Protein AF-A0A832RAK0-F1 (afdb_monomer)

Sequence (126 aa):
MMEAEQAAYEIFNQFNDEKRFHISCGMQTPTGSRIQSDELYCQPNFEIEANRAHARDSLESFRLFYDPYSTDKSAVQTSQPAALVIASQQRAYQRKMKDVAEQHPEFLQAIIRFTELKTRYEDAVK

Solvent-accessible surface area (backbone atoms only — not comparable to full-atom values): 7234 Å² total; per-residue (Å²): 108,62,68,43,49,50,52,26,40,52,48,44,44,74,73,50,84,54,70,57,61,34,56,50,70,44,77,48,70,59,84,93,56,95,58,86,44,88,43,70,48,70,48,36,37,48,50,56,50,30,48,50,51,46,50,51,49,51,52,51,54,51,49,46,69,77,43,76,78,59,85,78,71,69,72,82,67,82,67,74,56,34,68,60,58,40,58,69,44,47,66,57,48,53,48,50,54,49,53,48,34,75,75,32,63,69,36,40,51,31,48,50,52,32,50,54,52,48,52,56,50,59,63,71,73,105

Mean predicted aligned error: 7.95 Å

Foldseek 3Di:
DQVLVVVLLVLLQVQDPDQQQRKDWDQDDDPPDPDRPSDIDIDGNQLVVLVVVVVVLVVVVVVCVVPVPPPPPPPSPPDDRSVVSCVVCVVVSVVSLVVCVVVPVVSVVSVVVVVVVVVVVVVVVD

Structure (mmCIF, N/CA/C/O backbone):
data_AF-A0A832RAK0-F1
#
_entry.id   AF-A0A832RAK0-F1
#
loop_
_atom_site.group_PDB
_atom_site.id
_atom_site.type_symbol
_atom_site.label_atom_id
_atom_site.label_alt_id
_atom_site.label_comp_id
_atom_site.label_asym_id
_atom_site.label_entity_id
_atom_site.label_seq_id
_atom_site.pdbx_PDB_ins_code
_atom_site.Cartn_x
_atom_site.Cartn_y
_atom_site.Cartn_z
_atom_site.occupancy
_atom_site.B_iso_or_equiv
_atom_site.auth_seq_id
_atom_site.auth_comp_id
_atom_site.auth_asym_id
_atom_site.auth_atom_id
_atom_site.pdbx_PDB_model_num
ATOM 1 N N . MET A 1 1 ? -0.013 -0.417 18.019 1.00 63.38 1 MET A N 1
ATOM 2 C CA . MET A 1 1 ? -0.216 0.346 16.766 1.00 63.38 1 MET A CA 1
ATOM 3 C C . MET A 1 1 ? -0.102 -0.582 15.562 1.00 63.38 1 MET A C 1
ATOM 5 O O . MET A 1 1 ? -1.083 -0.719 14.849 1.00 63.38 1 MET A O 1
ATOM 9 N N . MET A 1 2 ? 1.022 -1.295 15.429 1.00 74.19 2 MET A N 1
ATOM 10 C CA . MET A 1 2 ? 1.321 -2.219 14.322 1.00 74.19 2 MET A CA 1
ATOM 11 C C . MET A 1 2 ? 0.250 -3.291 14.062 1.00 74.19 2 MET A C 1
ATOM 13 O O . MET A 1 2 ? -0.176 -3.464 12.929 1.00 74.19 2 MET A O 1
ATOM 17 N N . GLU A 1 3 ? -0.255 -3.956 15.105 1.00 81.50 3 GLU A N 1
ATOM 18 C CA . GLU A 1 3 ? -1.281 -5.003 14.943 1.00 81.50 3 GLU A CA 1
ATOM 19 C C . GLU A 1 3 ? -2.617 -4.466 14.408 1.00 81.50 3 GLU A C 1
ATOM 21 O O . GLU A 1 3 ? -3.297 -5.141 13.642 1.00 81.50 3 GLU A O 1
ATOM 26 N N . ALA A 1 4 ? -3.001 -3.243 14.792 1.00 82.75 4 ALA A N 1
ATOM 27 C CA . ALA A 1 4 ? -4.257 -2.641 14.344 1.00 82.75 4 ALA A CA 1
ATOM 28 C C . ALA A 1 4 ? -4.179 -2.191 12.880 1.00 82.75 4 ALA A C 1
ATOM 30 O O . ALA A 1 4 ? -5.158 -2.318 12.149 1.00 82.75 4 ALA A O 1
ATOM 31 N N . GLU A 1 5 ? -3.015 -1.694 12.459 1.00 86.56 5 GLU A N 1
ATOM 32 C CA . GLU A 1 5 ? -2.742 -1.359 11.063 1.00 86.56 5 GLU A CA 1
ATOM 33 C C . GLU A 1 5 ? -2.753 -2.609 10.181 1.00 86.56 5 GLU A C 1
ATOM 35 O O . GLU A 1 5 ? -3.474 -2.665 9.185 1.00 86.56 5 GLU A O 1
ATOM 40 N N . GLN A 1 6 ? -2.019 -3.645 10.598 1.00 89.81 6 GLN A N 1
ATOM 41 C CA . GLN A 1 6 ? -1.979 -4.918 9.892 1.00 89.81 6 GLN A CA 1
ATOM 42 C C . GLN A 1 6 ? -3.377 -5.530 9.765 1.00 89.81 6 GLN A C 1
ATOM 44 O O . GLN A 1 6 ? -3.775 -5.898 8.665 1.00 89.81 6 GLN A O 1
ATOM 49 N N . ALA A 1 7 ? -4.151 -5.574 10.854 1.00 89.75 7 ALA A N 1
ATOM 50 C CA . ALA A 1 7 ? -5.509 -6.109 10.831 1.00 89.75 7 ALA A CA 1
ATOM 51 C C . ALA A 1 7 ? -6.428 -5.326 9.878 1.00 89.75 7 ALA A C 1
ATOM 53 O O . ALA A 1 7 ? -7.214 -5.927 9.146 1.00 89.75 7 ALA A O 1
ATOM 54 N N . ALA A 1 8 ? -6.324 -3.993 9.841 1.00 91.19 8 ALA A N 1
ATOM 55 C CA . ALA A 1 8 ? -7.111 -3.183 8.914 1.00 91.19 8 ALA A CA 1
ATOM 56 C C . ALA A 1 8 ? -6.772 -3.501 7.449 1.00 91.19 8 ALA A C 1
ATOM 58 O O . ALA A 1 8 ? -7.675 -3.649 6.622 1.00 91.19 8 ALA A O 1
ATOM 59 N N . TYR A 1 9 ? -5.488 -3.660 7.127 1.00 93.69 9 TYR A N 1
ATOM 60 C CA . TYR A 1 9 ? -5.058 -4.001 5.773 1.00 93.69 9 TYR A CA 1
ATOM 61 C C . TYR A 1 9 ? -5.313 -5.463 5.399 1.00 93.69 9 TYR A C 1
ATOM 63 O O . TYR A 1 9 ? -5.609 -5.740 4.241 1.00 93.69 9 TYR A O 1
ATOM 71 N N . GLU A 1 10 ? -5.286 -6.397 6.347 1.00 93.75 10 GLU A N 1
ATOM 72 C CA . GLU A 1 10 ? -5.71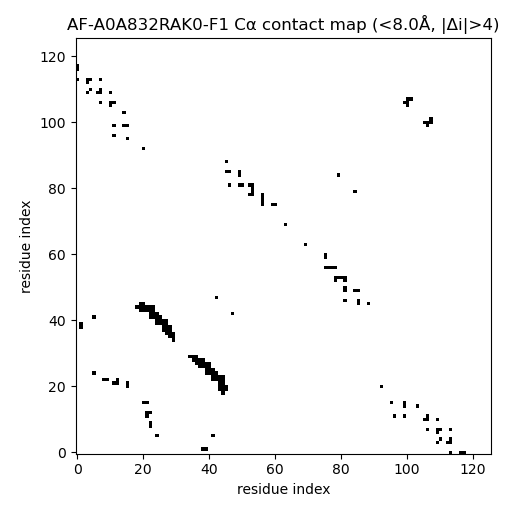9 -7.778 6.118 1.00 93.75 10 GLU A CA 1
ATOM 73 C C . GLU A 1 10 ? -7.199 -7.838 5.732 1.00 93.75 10 GLU A C 1
ATOM 75 O O . GLU A 1 10 ? -7.552 -8.521 4.772 1.00 93.75 10 GLU A O 1
ATOM 80 N N . ILE A 1 11 ? -8.051 -7.070 6.417 1.00 93.75 11 ILE A N 1
ATOM 81 C CA . ILE A 1 11 ? -9.472 -6.947 6.072 1.00 93.75 11 ILE A CA 1
ATOM 82 C C . ILE A 1 11 ? -9.627 -6.328 4.677 1.00 93.75 11 ILE A C 1
ATOM 84 O O . ILE A 1 11 ? -10.347 -6.871 3.842 1.00 93.75 11 ILE A O 1
ATOM 88 N N . PHE A 1 12 ? -8.905 -5.242 4.374 1.00 95.44 12 PHE A N 1
ATOM 89 C CA . PHE A 1 12 ? -8.903 -4.663 3.026 1.00 95.44 12 PHE A CA 1
ATOM 90 C C . PHE A 1 12 ? -8.538 -5.699 1.957 1.00 95.44 12 PHE A C 1
ATOM 92 O O . PHE A 1 12 ? -9.222 -5.833 0.946 1.00 95.44 12 PHE A O 1
ATOM 99 N N . ASN A 1 13 ? -7.473 -6.459 2.196 1.00 96.00 13 ASN A N 1
ATOM 100 C CA . ASN A 1 13 ? -6.948 -7.459 1.278 1.00 96.00 13 ASN A CA 1
ATOM 101 C C . ASN A 1 13 ? -7.904 -8.631 1.027 1.00 96.00 13 ASN A C 1
ATOM 103 O O . ASN A 1 13 ? -7.813 -9.251 -0.032 1.00 96.00 13 ASN A O 1
ATOM 107 N N . GLN A 1 14 ? -8.798 -8.939 1.970 1.00 95.06 14 GLN A N 1
ATOM 108 C CA . GLN A 1 14 ? -9.834 -9.962 1.795 1.00 95.06 14 GLN A CA 1
ATOM 109 C C . GLN A 1 14 ? -10.919 -9.519 0.809 1.00 95.06 14 GLN A C 1
ATOM 111 O O . GLN A 1 14 ? -11.418 -10.340 0.041 1.00 95.06 14 GLN A O 1
ATOM 116 N N . PHE A 1 15 ? -11.266 -8.231 0.813 1.00 93.12 15 PHE A N 1
ATOM 117 C CA . PHE A 1 15 ? -12.336 -7.672 -0.022 1.00 93.12 15 PHE A CA 1
ATOM 118 C C . PHE A 1 15 ? -11.838 -7.028 -1.316 1.00 93.12 15 PHE A C 1
ATOM 120 O O . PHE A 1 15 ? -12.601 -6.814 -2.257 1.00 93.12 15 PHE A O 1
ATOM 127 N N . ASN A 1 16 ? -10.547 -6.727 -1.387 1.00 91.81 16 ASN A N 1
ATOM 128 C CA . ASN A 1 16 ? -9.912 -6.212 -2.581 1.00 91.81 16 ASN A CA 1
ATOM 129 C C . ASN A 1 16 ? -9.597 -7.345 -3.577 1.00 91.81 16 ASN A C 1
ATOM 131 O O . ASN A 1 16 ? -8.708 -8.167 -3.364 1.00 91.81 16 ASN A O 1
ATOM 135 N N . ASP A 1 17 ? -10.274 -7.329 -4.720 1.00 93.38 17 ASP A N 1
ATOM 136 C CA . ASP A 1 17 ? -10.049 -8.224 -5.861 1.00 93.38 17 ASP A CA 1
ATOM 137 C C . ASP A 1 17 ? -8.835 -7.821 -6.725 1.00 93.38 17 ASP A C 1
ATOM 139 O O . ASP A 1 17 ? -8.267 -8.640 -7.456 1.00 93.38 17 ASP A O 1
ATOM 143 N N . GLU A 1 18 ? -8.375 -6.573 -6.626 1.00 95.00 18 GLU A N 1
ATOM 144 C CA . GLU A 1 18 ? -7.249 -6.069 -7.404 1.00 95.00 18 GLU A CA 1
ATOM 145 C C . GLU A 1 18 ? -5.911 -6.346 -6.710 1.00 95.00 18 GLU A C 1
ATOM 147 O O . GLU A 1 18 ? -5.435 -5.572 -5.877 1.00 95.00 18 GLU A O 1
ATOM 152 N N . LYS A 1 19 ? -5.217 -7.413 -7.128 1.00 93.94 19 LYS A N 1
ATOM 153 C CA . LYS A 1 19 ? -3.908 -7.814 -6.564 1.00 93.94 19 LYS A CA 1
ATOM 154 C C . LYS A 1 19 ? -2.862 -6.694 -6.490 1.00 93.94 19 LYS A C 1
ATOM 156 O O . LYS A 1 19 ? -2.015 -6.716 -5.600 1.00 93.94 19 LYS A O 1
ATOM 161 N N . ARG A 1 20 ? -2.906 -5.723 -7.410 1.00 94.31 20 ARG A N 1
ATOM 162 C CA . ARG A 1 20 ? -1.992 -4.565 -7.427 1.00 94.31 20 ARG A CA 1
ATOM 163 C C . ARG A 1 20 ? -2.166 -3.636 -6.223 1.00 94.31 20 ARG A C 1
ATOM 165 O O . ARG A 1 20 ? -1.221 -2.948 -5.859 1.00 94.31 20 ARG A O 1
ATOM 172 N N . PHE A 1 21 ? -3.350 -3.618 -5.618 1.00 96.56 21 PHE A N 1
ATOM 173 C CA . PHE A 1 21 ? -3.654 -2.802 -4.445 1.00 96.56 21 PHE A CA 1
ATOM 174 C C . PHE A 1 21 ? -3.501 -3.564 -3.137 1.00 96.56 21 PHE A C 1
ATOM 176 O O . PHE A 1 21 ? -3.551 -2.941 -2.088 1.00 96.56 21 PHE A O 1
ATOM 183 N N . HIS A 1 22 ? -3.267 -4.876 -3.190 1.00 96.44 22 HIS A N 1
ATOM 184 C CA . HIS A 1 22 ? -3.032 -5.676 -1.997 1.00 96.44 22 HIS A CA 1
ATOM 185 C C . HIS A 1 22 ? -1.840 -5.112 -1.213 1.00 96.44 22 HIS A C 1
ATOM 187 O O . HIS A 1 22 ? -0.800 -4.806 -1.800 1.00 96.44 22 HIS A O 1
ATOM 193 N N . ILE A 1 23 ? -2.011 -4.954 0.094 1.00 95.19 23 ILE A N 1
ATOM 194 C CA . ILE A 1 23 ? -1.047 -4.312 0.985 1.00 95.19 23 ILE A CA 1
ATOM 195 C C . ILE A 1 23 ? -0.244 -5.389 1.694 1.00 95.19 23 ILE A C 1
ATOM 197 O O . ILE A 1 23 ? -0.812 -6.280 2.319 1.00 95.19 23 ILE A O 1
ATOM 201 N N . SER A 1 24 ? 1.078 -5.303 1.602 1.00 92.31 24 SER A N 1
ATOM 202 C CA . SER A 1 24 ? 1.988 -6.196 2.311 1.00 92.31 24 SER A CA 1
ATOM 203 C C . SER A 1 24 ? 2.674 -5.427 3.431 1.00 92.31 24 SER A C 1
ATOM 205 O O . SER A 1 24 ? 3.247 -4.364 3.191 1.00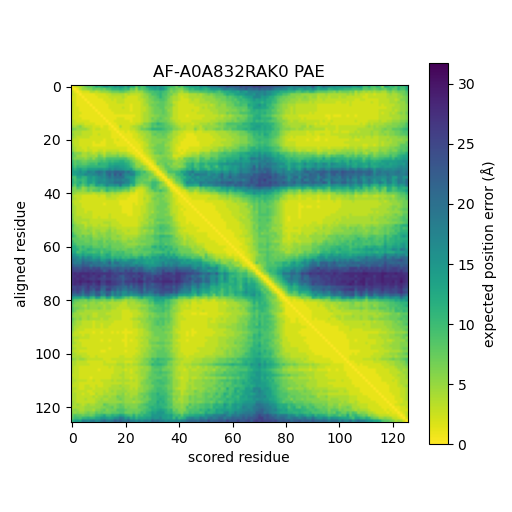 92.31 24 SER A O 1
ATOM 207 N N . CYS A 1 25 ? 2.638 -5.982 4.638 1.00 90.50 25 CYS A N 1
ATOM 208 C CA . CYS A 1 25 ? 3.326 -5.445 5.805 1.00 90.50 25 CYS A CA 1
ATOM 209 C C . CYS A 1 25 ? 4.562 -6.289 6.119 1.00 90.50 25 CYS A C 1
ATOM 211 O O . CYS A 1 25 ? 4.508 -7.518 6.077 1.00 90.50 25 CYS A O 1
ATOM 213 N N . GLY A 1 26 ? 5.680 -5.641 6.434 1.00 84.88 26 GLY A N 1
ATOM 214 C CA . GLY A 1 26 ? 6.907 -6.320 6.837 1.00 84.88 26 GLY A CA 1
ATOM 215 C C . GLY A 1 26 ? 7.727 -5.473 7.796 1.00 84.88 26 GLY A C 1
ATOM 216 O O . GLY A 1 26 ? 7.634 -4.249 7.784 1.00 84.88 26 GLY A O 1
ATOM 217 N N . MET A 1 27 ? 8.535 -6.124 8.628 1.00 80.12 27 MET A N 1
ATOM 218 C CA . MET A 1 27 ? 9.483 -5.423 9.493 1.00 80.12 27 MET A CA 1
ATOM 219 C C . MET A 1 27 ? 10.648 -4.907 8.645 1.00 80.12 27 MET A C 1
ATOM 221 O O . MET A 1 27 ? 11.269 -5.684 7.914 1.00 80.12 27 MET A O 1
ATOM 225 N N . GLN A 1 28 ? 10.945 -3.611 8.732 1.00 72.25 28 GLN A N 1
ATOM 226 C CA . GLN A 1 28 ? 12.132 -3.031 8.106 1.00 72.25 28 GLN A CA 1
ATOM 227 C C . GLN A 1 28 ? 13.165 -2.663 9.163 1.00 72.25 28 GLN A C 1
ATOM 229 O O . GLN A 1 28 ? 12.915 -1.836 10.030 1.00 72.25 28 GLN A O 1
ATOM 234 N N . THR A 1 29 ? 14.363 -3.235 9.047 1.00 71.00 29 THR A N 1
ATOM 235 C CA . THR A 1 29 ? 15.516 -2.822 9.851 1.00 71.00 29 THR A CA 1
ATOM 236 C C . THR A 1 29 ? 16.377 -1.862 9.028 1.00 71.00 29 THR A C 1
ATOM 238 O O . THR A 1 29 ? 16.901 -2.273 7.987 1.00 71.00 29 THR A O 1
ATOM 241 N N . PRO A 1 30 ? 16.556 -0.598 9.452 1.00 67.69 30 PRO A N 1
ATOM 242 C CA . PRO A 1 30 ? 17.413 0.344 8.749 1.00 67.69 30 PRO A CA 1
ATOM 243 C C . PRO A 1 30 ? 18.846 -0.186 8.670 1.00 67.69 30 PRO A C 1
ATOM 245 O O . PRO A 1 30 ? 19.465 -0.525 9.67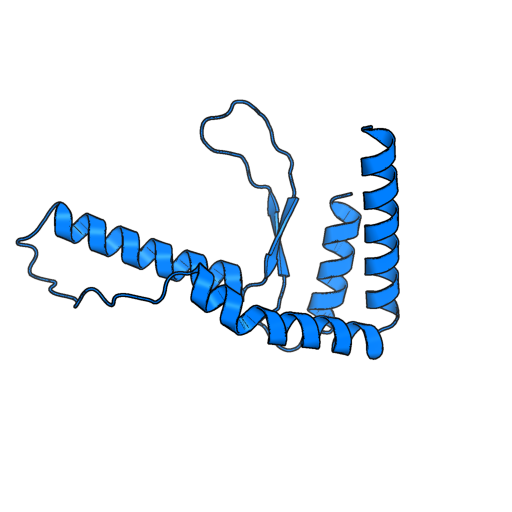9 1.00 67.69 30 PRO A O 1
ATOM 248 N N . THR A 1 31 ? 19.413 -0.237 7.468 1.00 70.62 31 THR A N 1
ATOM 249 C CA . THR A 1 31 ? 20.821 -0.605 7.293 1.00 70.62 31 THR A CA 1
ATOM 250 C C . THR A 1 31 ? 21.725 0.538 7.748 1.00 70.62 31 THR A C 1
ATOM 252 O O . THR A 1 31 ? 21.546 1.674 7.316 1.00 70.62 31 THR A O 1
ATOM 255 N N . GLY A 1 32 ? 22.727 0.245 8.581 1.00 67.31 32 GLY A N 1
ATOM 256 C CA . GLY A 1 32 ? 23.734 1.228 9.006 1.00 67.31 32 GLY A CA 1
ATOM 257 C C . GLY 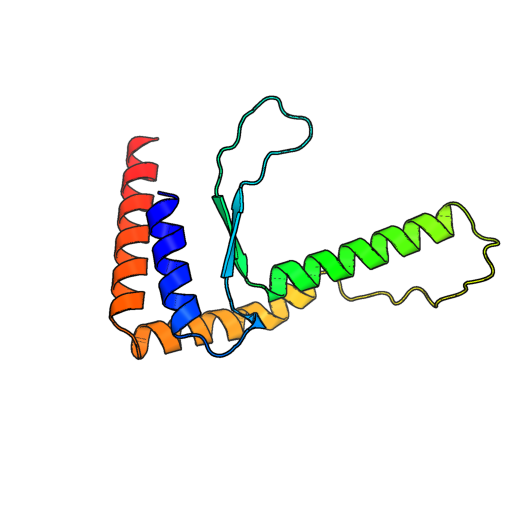A 1 32 ? 23.391 2.018 10.273 1.00 67.31 32 GLY A C 1
ATOM 258 O O . GLY A 1 32 ? 24.206 2.827 10.710 1.00 67.31 32 GLY A O 1
ATOM 259 N N . SER A 1 33 ? 22.246 1.755 10.911 1.00 68.25 33 SER A N 1
ATOM 260 C CA . SER A 1 33 ? 21.962 2.212 12.274 1.00 68.25 33 SER A CA 1
ATOM 261 C C . SER A 1 33 ? 21.989 1.016 13.241 1.00 68.25 33 SER A C 1
ATOM 263 O O . SER A 1 33 ? 21.729 -0.121 12.854 1.00 68.25 33 SER A O 1
ATOM 265 N N . ARG A 1 34 ? 22.340 1.246 14.514 1.00 62.00 34 ARG A N 1
ATOM 266 C CA . ARG A 1 34 ? 22.158 0.254 15.599 1.00 62.00 34 ARG A CA 1
ATOM 267 C C . ARG A 1 34 ? 20.766 0.343 16.234 1.00 62.00 34 ARG A C 1
ATOM 269 O O . ARG A 1 34 ? 20.545 -0.211 17.306 1.00 62.00 34 ARG A O 1
ATOM 276 N N . ILE A 1 35 ? 19.856 1.088 15.614 1.00 62.00 35 ILE A N 1
ATOM 277 C CA . ILE A 1 35 ? 18.509 1.284 16.127 1.00 62.00 35 ILE A CA 1
ATOM 278 C C . ILE A 1 35 ? 17.687 0.106 15.616 1.00 62.00 35 ILE A C 1
ATOM 280 O O . ILE A 1 35 ? 17.510 -0.054 14.410 1.00 62.00 35 ILE A O 1
ATOM 284 N N . GLN A 1 36 ? 17.227 -0.742 16.535 1.00 56.06 36 GLN A N 1
ATOM 285 C CA . GLN A 1 36 ? 16.168 -1.694 16.228 1.00 56.06 36 GLN A CA 1
ATOM 286 C C . GLN A 1 36 ? 14.900 -0.883 15.983 1.00 56.06 36 GLN A C 1
ATOM 288 O O . GLN A 1 36 ? 14.229 -0.456 16.918 1.00 56.06 36 GLN A O 1
ATOM 293 N N . SER A 1 37 ? 14.623 -0.597 14.717 1.00 58.00 37 SER A N 1
ATOM 294 C CA . SER A 1 37 ? 13.297 -0.167 14.308 1.00 58.00 37 SER A CA 1
ATOM 295 C C . SER A 1 37 ? 12.478 -1.436 14.137 1.00 58.00 37 SER A C 1
ATOM 297 O O . SER A 1 37 ? 12.505 -2.060 13.080 1.00 58.00 37 SER A O 1
ATOM 299 N N . ASP A 1 38 ? 11.762 -1.837 15.182 1.00 60.38 38 ASP A N 1
ATOM 300 C CA . ASP A 1 38 ? 10.658 -2.790 15.052 1.00 60.38 38 ASP A CA 1
ATOM 301 C C . ASP A 1 38 ? 9.457 -2.059 14.426 1.00 60.38 38 ASP A C 1
ATOM 303 O O . ASP A 1 38 ? 8.367 -2.025 14.986 1.00 60.38 38 ASP A O 1
ATOM 307 N N . GLU A 1 39 ? 9.675 -1.378 13.298 1.00 67.69 39 GLU A N 1
ATOM 308 C CA . GLU A 1 39 ? 8.638 -0.641 12.587 1.00 67.69 39 GLU A CA 1
ATOM 309 C C . GLU A 1 39 ? 8.058 -1.541 11.500 1.00 67.69 39 GLU A C 1
ATOM 311 O O . GLU A 1 39 ? 8.742 -1.980 10.566 1.00 67.69 39 GLU A O 1
ATOM 316 N N . LEU A 1 40 ? 6.769 -1.843 11.648 1.00 75.31 40 LEU A N 1
ATOM 317 C CA . LEU A 1 40 ? 5.985 -2.491 10.614 1.00 75.31 40 LEU A CA 1
ATOM 318 C C . LEU A 1 40 ? 5.772 -1.489 9.475 1.00 75.31 40 LEU A C 1
ATOM 320 O O . LEU A 1 40 ? 5.105 -0.473 9.648 1.00 75.31 40 LEU A O 1
ATOM 324 N N . TYR A 1 41 ? 6.330 -1.783 8.307 1.00 85.00 41 TYR A N 1
ATOM 325 C CA . TYR A 1 41 ? 6.139 -0.988 7.105 1.00 85.00 41 TYR A CA 1
ATOM 326 C C . TYR A 1 41 ? 5.142 -1.688 6.184 1.00 85.00 41 TYR A C 1
ATOM 328 O O . TYR A 1 41 ? 5.418 -2.776 5.667 1.00 85.00 41 TYR A O 1
ATOM 336 N N . CYS A 1 42 ? 3.980 -1.068 5.992 1.00 89.62 42 CYS A N 1
ATOM 337 C CA . CYS A 1 42 ? 2.917 -1.556 5.122 1.00 89.62 42 CYS A CA 1
ATOM 338 C C . CYS A 1 42 ? 2.888 -0.755 3.819 1.00 89.62 42 CYS A C 1
ATOM 340 O O . CYS A 1 42 ? 2.778 0.468 3.842 1.00 89.62 42 CYS A O 1
ATOM 342 N N . GLN A 1 43 ? 2.960 -1.445 2.682 1.00 93.19 43 GLN A N 1
ATOM 343 C CA . GLN A 1 43 ? 2.937 -0.817 1.359 1.00 93.19 43 GLN A CA 1
ATOM 344 C C . GLN A 1 43 ? 2.121 -1.650 0.359 1.00 93.19 43 GLN A C 1
ATOM 346 O O . GLN A 1 43 ? 2.140 -2.886 0.419 1.00 93.19 43 GLN A O 1
ATOM 351 N N . PRO A 1 44 ? 1.397 -1.008 -0.572 1.00 95.50 44 PRO A N 1
ATOM 352 C CA . PRO A 1 44 ? 0.656 -1.704 -1.613 1.00 95.50 44 PRO A CA 1
ATOM 353 C C . PRO A 1 44 ? 1.593 -2.311 -2.668 1.00 95.50 44 PRO A C 1
ATOM 355 O O . PRO A 1 44 ? 2.671 -1.793 -2.966 1.00 95.50 44 PRO A O 1
ATOM 358 N N . ASN A 1 45 ? 1.161 -3.405 -3.292 1.00 94.75 45 ASN A N 1
ATOM 359 C CA . ASN A 1 45 ? 1.975 -4.154 -4.251 1.00 94.75 45 ASN A CA 1
ATOM 360 C C . ASN A 1 45 ? 2.440 -3.322 -5.451 1.00 94.75 45 ASN A C 1
ATOM 362 O O . ASN A 1 45 ? 3.538 -3.548 -5.951 1.00 94.75 45 ASN A O 1
ATOM 366 N N . PHE A 1 46 ? 1.652 -2.354 -5.923 1.00 94.38 46 PHE A N 1
ATOM 367 C CA . PHE A 1 46 ? 2.087 -1.501 -7.030 1.00 94.38 46 PHE A CA 1
ATOM 368 C C . PHE A 1 46 ? 3.309 -0.640 -6.668 1.00 94.38 46 PHE A C 1
ATOM 370 O O . PHE A 1 46 ? 4.135 -0.386 -7.542 1.00 94.38 46 PHE A O 1
ATOM 377 N N . GLU A 1 47 ? 3.460 -0.229 -5.404 1.00 94.31 47 GLU A N 1
ATOM 378 C CA . GLU A 1 47 ? 4.654 0.482 -4.926 1.00 94.31 47 GLU A CA 1
ATOM 379 C C . GLU A 1 47 ? 5.850 -0.462 -4.846 1.00 94.31 47 GLU A C 1
ATOM 381 O O . GLU A 1 47 ? 6.932 -0.133 -5.337 1.00 94.31 47 GLU A O 1
ATOM 386 N N . ILE A 1 48 ? 5.641 -1.669 -4.309 1.00 92.25 48 ILE A N 1
ATOM 387 C CA . ILE A 1 48 ? 6.666 -2.720 -4.255 1.00 92.25 48 ILE A CA 1
ATOM 388 C C . ILE A 1 48 ? 7.210 -3.003 -5.655 1.00 92.25 48 ILE A C 1
ATOM 390 O O . ILE A 1 48 ? 8.423 -3.013 -5.863 1.00 92.25 48 ILE A O 1
ATOM 394 N N . GLU A 1 49 ? 6.323 -3.227 -6.621 1.00 92.50 49 GLU A N 1
ATOM 395 C CA . GLU A 1 49 ? 6.704 -3.561 -7.991 1.00 92.50 49 GLU A CA 1
ATOM 396 C C . GLU A 1 49 ? 7.357 -2.374 -8.713 1.00 92.50 49 GLU A C 1
ATOM 398 O O . GLU A 1 49 ? 8.365 -2.570 -9.393 1.00 92.50 49 GLU A O 1
ATOM 403 N N . ALA A 1 50 ? 6.874 -1.141 -8.512 1.00 90.44 50 ALA A N 1
ATOM 404 C CA . ALA A 1 50 ? 7.510 0.056 -9.070 1.00 90.44 50 ALA A CA 1
ATOM 405 C C . ALA A 1 50 ? 8.942 0.244 -8.540 1.00 90.44 50 ALA A C 1
ATOM 407 O O . ALA A 1 50 ? 9.868 0.493 -9.314 1.00 90.44 50 ALA A O 1
ATOM 408 N N . ASN A 1 51 ? 9.142 0.062 -7.234 1.00 90.12 51 ASN A N 1
ATOM 409 C CA . ASN A 1 51 ? 10.460 0.154 -6.610 1.00 90.12 51 ASN A CA 1
ATOM 410 C C . ASN A 1 51 ? 11.387 -0.986 -7.057 1.00 90.12 51 ASN A C 1
ATOM 412 O O . ASN A 1 51 ? 12.564 -0.752 -7.332 1.00 90.12 51 ASN A O 1
ATOM 416 N N . ARG A 1 52 ? 10.867 -2.216 -7.185 1.00 89.38 52 ARG A N 1
ATOM 417 C CA . ARG A 1 52 ? 11.624 -3.370 -7.701 1.00 89.38 52 ARG A CA 1
ATOM 418 C C . ARG A 1 52 ? 12.071 -3.168 -9.143 1.00 89.38 52 ARG A C 1
ATOM 420 O O . ARG A 1 52 ? 13.218 -3.483 -9.449 1.00 89.38 52 ARG A O 1
ATOM 427 N N . ALA A 1 53 ? 11.192 -2.668 -10.009 1.00 87.75 53 ALA A N 1
ATOM 428 C CA . ALA A 1 53 ? 11.529 -2.364 -11.396 1.00 87.75 53 ALA A CA 1
ATOM 429 C C . ALA A 1 53 ? 12.651 -1.319 -11.453 1.00 87.75 53 ALA A C 1
ATOM 431 O O . ALA A 1 53 ? 13.733 -1.610 -11.953 1.00 87.75 53 ALA A O 1
ATOM 432 N N . HIS A 1 54 ? 12.461 -0.181 -10.781 1.00 87.06 54 HIS A N 1
ATOM 433 C CA . HIS A 1 54 ? 13.458 0.888 -10.735 1.00 87.06 54 HIS A CA 1
ATOM 434 C C . HIS A 1 54 ? 14.822 0.428 -10.181 1.00 87.06 54 HIS A C 1
ATOM 436 O O . HIS A 1 54 ? 15.876 0.829 -10.679 1.00 87.06 54 HIS A O 1
ATOM 442 N N . ALA A 1 55 ? 14.831 -0.434 -9.157 1.00 86.50 55 ALA A N 1
ATOM 443 C CA . ALA A 1 55 ? 16.062 -1.003 -8.609 1.00 86.50 55 ALA A CA 1
ATOM 444 C C . ALA A 1 55 ? 16.786 -1.936 -9.597 1.00 86.50 55 ALA A C 1
ATOM 446 O O . ALA A 1 55 ? 18.016 -1.909 -9.661 1.00 86.50 55 ALA A O 1
ATOM 447 N N . ARG A 1 56 ? 16.051 -2.743 -10.378 1.00 86.25 56 ARG A N 1
ATOM 448 C CA . ARG A 1 56 ? 16.641 -3.597 -11.425 1.00 86.25 56 ARG A CA 1
ATOM 449 C C . ARG A 1 56 ? 17.307 -2.754 -12.505 1.00 86.25 56 ARG A C 1
ATOM 451 O O . ARG A 1 56 ? 18.461 -3.015 -12.832 1.00 86.25 56 ARG A O 1
ATOM 458 N N . ASP A 1 57 ? 16.632 -1.706 -12.960 1.00 83.75 57 ASP A N 1
ATOM 459 C CA . ASP A 1 57 ? 17.149 -0.826 -14.013 1.00 83.75 57 ASP A CA 1
ATOM 460 C C . ASP A 1 57 ? 18.366 -0.024 -13.532 1.00 83.75 57 ASP A C 1
ATOM 462 O O . ASP A 1 57 ? 19.340 0.169 -14.264 1.00 83.75 57 ASP A O 1
ATOM 466 N N . SER A 1 58 ? 18.359 0.389 -12.259 1.00 83.75 58 SER A N 1
ATOM 467 C CA . SER A 1 58 ? 19.516 1.028 -11.618 1.00 83.75 58 SER A CA 1
ATOM 468 C C . SER A 1 58 ? 20.719 0.080 -11.559 1.00 83.75 58 SER A C 1
ATOM 470 O O . SER A 1 58 ? 21.844 0.488 -11.850 1.00 83.75 58 SER A O 1
ATOM 472 N N . LEU A 1 59 ? 20.497 -1.194 -11.213 1.00 83.75 59 LEU A N 1
ATOM 473 C CA . LEU A 1 59 ? 21.552 -2.210 -11.177 1.00 83.75 59 LEU A CA 1
ATOM 474 C C . LEU A 1 59 ? 22.109 -2.502 -12.576 1.00 83.75 59 LEU A C 1
ATOM 476 O O . LEU A 1 59 ? 23.321 -2.646 -12.730 1.00 83.75 59 LEU A O 1
ATOM 480 N N . GLU A 1 60 ? 21.251 -2.586 -13.590 1.00 82.00 60 GLU A N 1
ATOM 481 C CA . GLU A 1 60 ? 21.665 -2.768 -14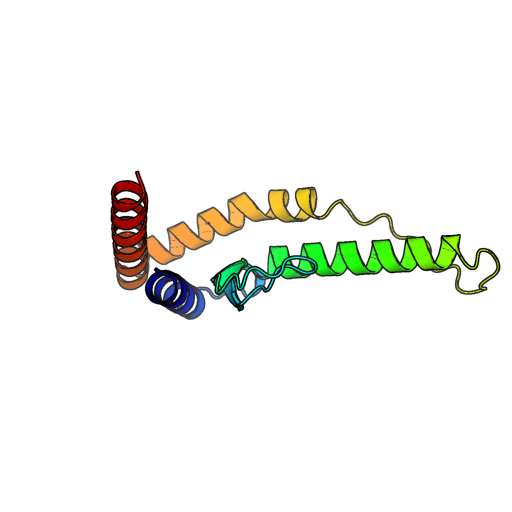.984 1.00 82.00 60 GLU A CA 1
ATOM 482 C C . GLU A 1 60 ? 22.495 -1.578 -15.481 1.00 82.00 60 GLU A C 1
ATOM 484 O O . GLU A 1 60 ? 23.596 -1.763 -16.001 1.00 82.00 60 GLU A O 1
ATOM 489 N N . SER A 1 61 ? 22.034 -0.354 -15.208 1.00 78.25 61 SER A N 1
ATOM 490 C CA . SER A 1 61 ? 22.766 0.878 -15.525 1.00 78.25 61 SER A CA 1
ATOM 491 C C . SER A 1 61 ? 24.146 0.908 -14.858 1.00 78.25 61 SER A C 1
ATOM 493 O O . SER A 1 61 ? 25.141 1.272 -15.484 1.00 78.25 61 SER A O 1
ATOM 495 N N . PHE A 1 62 ? 24.232 0.472 -13.598 1.00 80.69 62 PHE A N 1
ATOM 496 C CA . PHE A 1 62 ? 25.496 0.373 -12.869 1.00 80.69 62 PHE A CA 1
ATOM 497 C C . PHE A 1 62 ? 26.438 -0.688 -13.459 1.00 80.69 62 PHE A C 1
ATOM 499 O O . PHE A 1 62 ? 27.639 -0.446 -13.576 1.00 80.69 62 PHE A O 1
ATOM 506 N N . ARG A 1 63 ? 25.913 -1.852 -13.866 1.00 80.00 63 ARG A N 1
ATOM 507 C CA . ARG A 1 63 ? 26.708 -2.905 -14.523 1.00 80.00 63 ARG A CA 1
ATOM 508 C C . ARG A 1 63 ? 27.324 -2.413 -15.829 1.00 80.00 63 ARG A C 1
ATOM 510 O O . ARG A 1 63 ? 28.513 -2.621 -16.036 1.00 80.00 63 ARG A O 1
ATOM 517 N N . LEU A 1 64 ? 26.552 -1.708 -16.656 1.00 76.06 64 LEU A N 1
ATOM 518 C CA . LEU A 1 64 ? 27.042 -1.130 -17.912 1.00 76.06 64 LEU A CA 1
ATOM 519 C C . LEU A 1 64 ? 28.082 -0.023 -17.695 1.00 76.06 64 LEU A C 1
ATOM 521 O O . LEU A 1 64 ? 28.981 0.139 -18.515 1.00 76.06 64 LEU A O 1
ATOM 525 N N . PHE A 1 65 ? 27.992 0.724 -16.590 1.00 76.62 65 PHE A N 1
ATOM 526 C CA . PHE A 1 65 ? 29.023 1.694 -16.218 1.00 76.62 65 PHE A CA 1
ATOM 527 C C . PHE A 1 65 ? 30.363 1.018 -15.875 1.00 76.62 65 PHE A C 1
ATOM 529 O O . PHE A 1 65 ? 31.418 1.526 -16.251 1.00 76.62 65 PHE A O 1
ATOM 536 N N . TYR A 1 66 ? 30.332 -0.124 -15.180 1.00 77.38 66 TYR A N 1
ATOM 537 C CA . TYR A 1 66 ? 31.537 -0.856 -14.767 1.00 77.38 66 TYR A CA 1
ATOM 538 C C . TYR A 1 66 ? 32.125 -1.768 -15.851 1.00 77.38 66 TYR A C 1
ATOM 540 O O . TYR A 1 66 ? 33.336 -1.984 -15.856 1.00 77.38 66 TYR A O 1
ATOM 548 N N . ASP A 1 67 ? 31.302 -2.286 -16.763 1.00 75.75 67 ASP A N 1
ATOM 549 C CA . ASP A 1 67 ? 31.738 -3.090 -17.908 1.00 75.75 67 ASP A CA 1
ATOM 550 C C . ASP A 1 67 ? 31.113 -2.573 -19.220 1.00 75.75 67 ASP A C 1
ATOM 552 O O . ASP A 1 67 ? 30.142 -3.139 -19.734 1.00 75.75 67 ASP A O 1
ATOM 556 N N . PRO A 1 68 ? 31.670 -1.490 -19.794 1.00 66.69 68 PRO A N 1
ATOM 557 C CA . PRO A 1 68 ? 31.140 -0.877 -21.011 1.00 66.69 68 PRO A CA 1
ATOM 558 C C . PRO A 1 68 ? 31.359 -1.721 -22.280 1.00 66.69 68 PRO A C 1
ATOM 560 O O . PRO A 1 68 ? 30.852 -1.358 -23.344 1.00 66.69 68 PRO A O 1
ATOM 563 N N . TYR A 1 69 ? 32.114 -2.824 -22.198 1.00 69.00 69 TYR A N 1
ATOM 564 C CA . TYR A 1 69 ? 32.415 -3.714 -23.327 1.00 69.00 69 TYR A CA 1
ATOM 565 C C . TYR A 1 69 ? 31.623 -5.026 -23.290 1.00 69.00 69 TYR A C 1
ATOM 567 O O . TYR A 1 69 ? 31.745 -5.828 -24.222 1.00 69.00 69 TYR A O 1
ATOM 575 N N . SER A 1 70 ? 30.795 -5.241 -22.262 1.00 65.38 70 SER A N 1
ATOM 576 C CA . SER A 1 70 ? 29.889 -6.385 -22.205 1.00 65.38 70 SER A CA 1
ATOM 577 C C . SER A 1 70 ? 28.968 -6.383 -23.439 1.00 65.38 70 SER A C 1
ATOM 579 O O . SER A 1 70 ? 28.402 -5.360 -23.833 1.00 65.38 70 SER A O 1
ATOM 581 N N . THR A 1 71 ? 28.871 -7.533 -24.108 1.00 56.69 71 THR A N 1
ATOM 582 C CA . THR A 1 71 ? 28.163 -7.703 -25.390 1.00 56.69 71 THR A CA 1
ATOM 583 C C . THR A 1 71 ? 26.644 -7.794 -25.244 1.00 56.69 71 THR A C 1
ATOM 585 O O . THR A 1 71 ? 25.941 -7.712 -26.253 1.00 56.69 71 THR A O 1
ATOM 588 N N . ASP A 1 72 ? 26.130 -7.863 -24.013 1.00 60.44 72 ASP A N 1
ATOM 589 C CA . ASP A 1 72 ? 24.706 -7.725 -23.705 1.00 60.44 72 ASP A CA 1
ATOM 590 C C . ASP A 1 72 ? 24.315 -6.244 -23.749 1.00 60.44 72 ASP A C 1
ATOM 592 O O . ASP A 1 72 ? 24.130 -5.565 -22.740 1.00 60.44 72 ASP A O 1
ATOM 596 N N . LYS A 1 73 ? 24.179 -5.714 -24.968 1.00 55.31 73 LYS A N 1
ATOM 597 C CA . LYS A 1 73 ? 23.545 -4.413 -25.218 1.00 55.31 73 LYS A CA 1
ATOM 598 C C . LYS A 1 73 ? 22.025 -4.540 -25.127 1.00 55.31 73 LYS A C 1
ATOM 600 O O . LYS A 1 73 ? 21.309 -4.155 -26.053 1.00 55.31 73 LYS A O 1
ATOM 605 N N . SER A 1 74 ? 21.535 -5.092 -24.021 1.00 56.91 74 SER A N 1
ATOM 606 C CA . SER A 1 74 ? 20.157 -4.879 -23.603 1.00 56.91 74 SER A CA 1
ATOM 607 C C . SER A 1 74 ? 19.992 -3.370 -23.507 1.00 56.91 74 SER A C 1
ATOM 609 O O . SER A 1 74 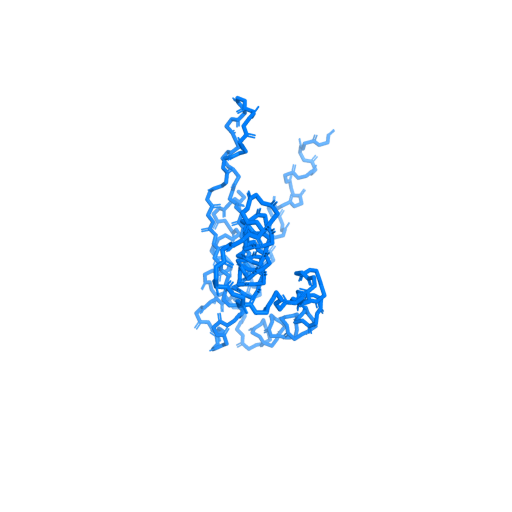? 20.702 -2.699 -22.760 1.00 56.91 74 SER A O 1
ATOM 611 N N . ALA A 1 75 ? 19.187 -2.804 -24.404 1.00 54.62 75 ALA A N 1
ATOM 612 C CA . ALA A 1 75 ? 18.932 -1.378 -24.418 1.00 54.62 75 ALA A CA 1
ATOM 613 C C . ALA A 1 75 ? 18.475 -0.994 -23.013 1.00 54.62 75 ALA A C 1
ATOM 615 O O . ALA A 1 75 ? 17.455 -1.519 -22.573 1.00 54.62 75 ALA A O 1
ATOM 616 N N . VAL A 1 76 ? 19.231 -0.123 -22.333 1.00 55.94 76 VAL A N 1
ATOM 617 C CA . VAL A 1 76 ? 18.828 0.460 -21.051 1.00 55.94 76 VAL A CA 1
ATOM 618 C C . VAL A 1 76 ? 17.451 1.060 -21.275 1.00 55.94 76 VAL A C 1
ATOM 620 O O . VAL A 1 76 ? 17.317 2.140 -21.855 1.00 55.94 76 VAL A O 1
ATOM 623 N N . GLN A 1 77 ? 16.410 0.321 -20.902 1.00 56.84 77 GLN A N 1
ATOM 624 C CA . GLN A 1 77 ? 15.069 0.853 -20.897 1.00 56.84 77 GLN A CA 1
ATOM 625 C C . GLN A 1 77 ? 15.082 1.866 -19.771 1.00 56.84 77 GLN A C 1
ATOM 627 O O . GLN A 1 77 ? 15.188 1.517 -18.599 1.00 56.84 77 GLN A O 1
ATOM 632 N N . THR A 1 78 ? 15.040 3.143 -20.137 1.00 58.25 78 THR A N 1
ATOM 633 C CA . THR A 1 78 ? 14.774 4.223 -19.198 1.00 58.25 78 THR A CA 1
ATOM 634 C C . THR A 1 78 ? 13.348 4.042 -18.701 1.00 58.25 78 THR A C 1
ATOM 636 O O . THR A 1 78 ? 12.394 4.608 -19.237 1.00 58.25 78 THR A O 1
ATOM 639 N N . SER A 1 79 ? 13.182 3.171 -17.708 1.00 62.94 79 SER A N 1
ATOM 640 C CA . SER A 1 79 ? 11.914 3.017 -17.025 1.00 62.94 79 SER A CA 1
ATOM 641 C C . SER A 1 79 ? 11.526 4.349 -16.402 1.00 62.94 79 SER A C 1
ATOM 643 O O . SER A 1 79 ? 12.360 5.194 -16.054 1.00 62.94 79 SER A O 1
ATOM 645 N N . GLN A 1 80 ? 10.219 4.582 -16.327 1.00 76.19 80 GLN A N 1
ATOM 646 C CA . GLN A 1 80 ? 9.729 5.776 -15.667 1.00 76.19 80 GLN A CA 1
ATOM 647 C C . GLN A 1 80 ? 10.182 5.750 -14.200 1.00 76.19 80 GLN A C 1
ATOM 649 O O . GLN A 1 80 ? 10.105 4.694 -13.568 1.00 76.19 80 GLN A O 1
ATOM 654 N N . PRO A 1 81 ? 10.601 6.897 -13.635 1.00 84.00 81 PRO A N 1
ATOM 655 C CA . PRO A 1 81 ? 10.869 7.020 -12.210 1.00 84.00 81 PRO A CA 1
ATOM 656 C C . PRO A 1 81 ? 9.768 6.357 -11.377 1.00 84.00 81 PRO A C 1
ATOM 658 O O . PRO A 1 81 ? 8.584 6.607 -11.626 1.00 84.00 81 PRO A O 1
ATOM 661 N N . ALA A 1 82 ? 10.142 5.563 -10.366 1.00 87.00 82 ALA A N 1
ATOM 662 C CA . ALA A 1 82 ? 9.180 4.848 -9.519 1.00 87.00 82 ALA A CA 1
ATOM 663 C C . ALA A 1 82 ? 8.094 5.789 -8.973 1.00 87.00 82 ALA A C 1
ATOM 665 O O . ALA A 1 82 ? 6.913 5.460 -9.003 1.00 87.00 82 ALA A O 1
ATOM 666 N N . ALA A 1 83 ? 8.477 7.012 -8.591 1.00 88.50 83 ALA A N 1
ATOM 667 C CA . ALA A 1 83 ? 7.559 8.047 -8.120 1.00 88.50 83 ALA A CA 1
ATOM 668 C C . ALA A 1 83 ? 6.428 8.373 -9.115 1.00 88.50 83 ALA A C 1
ATOM 670 O O . ALA A 1 83 ? 5.293 8.587 -8.697 1.00 88.50 83 ALA A O 1
ATOM 671 N N . LEU A 1 84 ? 6.703 8.387 -10.424 1.00 88.81 84 LEU A N 1
ATOM 672 C CA . LEU A 1 84 ? 5.687 8.653 -11.448 1.00 88.81 84 LEU A CA 1
ATOM 673 C C . LEU A 1 84 ? 4.745 7.461 -11.626 1.00 88.81 84 LEU A C 1
ATOM 675 O O . LEU A 1 84 ? 3.530 7.648 -11.715 1.00 88.81 84 LEU A O 1
ATOM 679 N N . VAL A 1 85 ? 5.287 6.240 -11.614 1.00 88.50 85 VAL A N 1
ATOM 680 C CA . VAL A 1 85 ? 4.486 5.010 -11.681 1.00 88.50 85 VAL A CA 1
ATOM 681 C C . VAL A 1 85 ? 3.556 4.922 -10.470 1.00 88.50 85 VAL A C 1
ATOM 683 O O . VAL A 1 85 ? 2.353 4.717 -10.634 1.00 88.50 85 VAL A O 1
ATOM 686 N N . ILE A 1 86 ? 4.080 5.176 -9.271 1.00 91.69 86 ILE A N 1
ATOM 687 C CA . ILE A 1 86 ? 3.321 5.213 -8.014 1.00 91.69 86 ILE A CA 1
ATOM 688 C C . ILE A 1 86 ? 2.227 6.287 -8.080 1.00 91.69 86 ILE A C 1
ATOM 690 O O . ILE A 1 86 ? 1.046 5.987 -7.892 1.00 91.69 86 ILE A O 1
ATOM 694 N N . ALA A 1 87 ? 2.586 7.523 -8.442 1.00 92.25 87 ALA A N 1
ATOM 695 C CA . ALA A 1 87 ? 1.639 8.634 -8.531 1.00 92.25 87 ALA A CA 1
ATOM 696 C C . ALA A 1 87 ? 0.487 8.358 -9.514 1.00 92.25 87 ALA A C 1
ATOM 698 O O . ALA A 1 87 ? -0.653 8.756 -9.258 1.00 92.25 87 ALA A O 1
ATOM 699 N N . SER A 1 88 ? 0.758 7.644 -10.613 1.00 92.88 88 SER A N 1
ATOM 700 C CA . SER A 1 88 ? -0.264 7.284 -11.603 1.00 92.88 88 SER A CA 1
ATOM 701 C C . SER A 1 88 ? -1.338 6.337 -11.049 1.00 92.88 88 SER A C 1
ATOM 703 O O . SER A 1 88 ? -2.501 6.421 -11.447 1.00 92.88 88 SER A O 1
ATOM 705 N N . GLN A 1 89 ? -0.975 5.479 -10.090 1.00 93.94 89 GLN A N 1
ATOM 706 C CA . GLN A 1 89 ? -1.878 4.495 -9.489 1.00 93.94 89 GLN A CA 1
ATOM 707 C C . GLN A 1 89 ? -2.592 5.032 -8.244 1.00 93.94 89 GLN A C 1
ATOM 709 O O . GLN A 1 89 ? -3.669 4.540 -7.899 1.00 93.94 89 GLN A O 1
ATOM 714 N N . GLN A 1 90 ? -2.057 6.080 -7.609 1.00 93.25 90 GLN A N 1
ATOM 715 C CA . GLN A 1 90 ? -2.529 6.573 -6.313 1.00 93.25 90 GLN A CA 1
ATOM 716 C C . GLN A 1 90 ? -4.027 6.895 -6.285 1.00 93.25 90 GLN A C 1
ATOM 718 O O . GLN A 1 90 ? -4.736 6.520 -5.354 1.00 93.25 90 GLN A O 1
ATOM 723 N N . ARG A 1 91 ? -4.544 7.556 -7.329 1.00 95.31 91 ARG A N 1
ATOM 724 C CA . ARG A 1 91 ? -5.977 7.894 -7.406 1.00 95.31 91 ARG A CA 1
ATOM 725 C C . ARG A 1 91 ? -6.863 6.657 -7.529 1.00 95.31 91 ARG A C 1
ATOM 727 O O . ARG A 1 91 ? -7.971 6.653 -7.005 1.00 95.31 91 ARG A O 1
ATOM 734 N N . ALA A 1 92 ? -6.413 5.636 -8.256 1.00 96.19 92 ALA A N 1
ATOM 735 C CA . ALA A 1 92 ? -7.166 4.396 -8.408 1.00 96.19 92 ALA A CA 1
ATOM 736 C C . ALA A 1 92 ? -7.161 3.593 -7.102 1.00 96.19 92 ALA A C 1
ATOM 738 O O . ALA A 1 92 ? -8.217 3.136 -6.677 1.00 96.19 92 ALA A O 1
ATOM 739 N N . TYR A 1 93 ? -6.013 3.534 -6.427 1.00 96.06 93 TYR A N 1
ATOM 740 C CA . TYR A 1 93 ? -5.882 2.926 -5.107 1.00 96.06 93 TYR A CA 1
ATOM 741 C C . TYR A 1 93 ? -6.809 3.580 -4.069 1.00 96.06 93 TYR A C 1
ATOM 743 O O . TYR A 1 93 ? -7.577 2.893 -3.402 1.00 96.06 93 TYR A O 1
ATOM 751 N N . GLN A 1 94 ? -6.821 4.915 -3.993 1.00 95.19 94 GLN A N 1
ATOM 752 C CA . GLN A 1 94 ? -7.709 5.654 -3.084 1.00 95.19 94 GLN A CA 1
ATOM 753 C C . GLN A 1 94 ? -9.193 5.397 -3.362 1.00 95.19 94 GLN A C 1
ATOM 755 O O . GLN A 1 94 ? -9.975 5.248 -2.425 1.00 95.19 94 GLN A O 1
ATOM 760 N N . ARG A 1 95 ? -9.587 5.330 -4.641 1.00 96.38 95 ARG A N 1
ATOM 761 C CA . ARG A 1 95 ? -10.960 4.960 -5.010 1.00 96.38 95 ARG A CA 1
ATOM 762 C C . ARG A 1 95 ? -11.287 3.549 -4.547 1.00 96.38 95 ARG A C 1
ATOM 764 O O . ARG A 1 95 ? -12.302 3.376 -3.893 1.00 96.38 95 ARG A O 1
ATOM 771 N N . LYS A 1 96 ? -10.396 2.583 -4.773 1.00 96.19 96 LYS A N 1
ATOM 772 C CA . LYS A 1 96 ? -10.627 1.203 -4.342 1.00 96.19 96 LYS A CA 1
ATOM 773 C C . LYS A 1 96 ? -10.788 1.082 -2.828 1.00 96.19 96 LYS A C 1
ATOM 775 O O . LYS A 1 96 ? -11.700 0.408 -2.369 1.00 96.19 96 LYS A O 1
ATOM 780 N N . MET A 1 97 ? -9.940 1.763 -2.059 1.00 94.25 97 MET A N 1
ATOM 781 C CA . MET A 1 97 ? -10.054 1.829 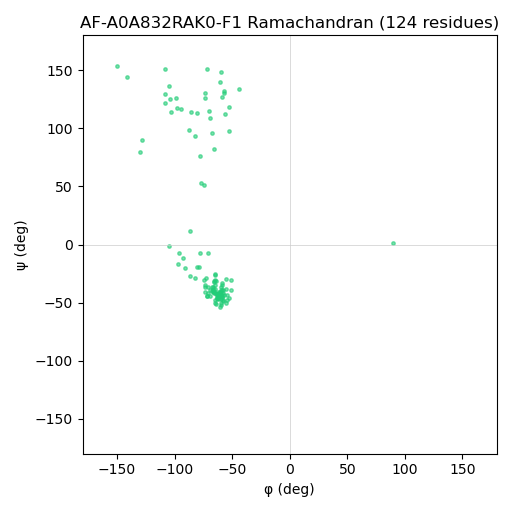-0.597 1.00 94.25 97 MET A CA 1
ATOM 782 C C . MET A 1 97 ? -11.418 2.372 -0.163 1.00 94.25 97 MET A C 1
ATOM 784 O O . MET A 1 97 ? -12.047 1.816 0.734 1.00 94.25 97 MET A O 1
ATOM 788 N N . LYS A 1 98 ? -11.896 3.431 -0.824 1.00 95.06 98 LYS A N 1
ATOM 789 C CA . LYS A 1 98 ? -13.221 3.994 -0.569 1.00 95.06 98 LYS A CA 1
ATOM 790 C C . LYS A 1 98 ? -14.337 3.010 -0.936 1.00 95.06 98 LYS A C 1
ATOM 792 O O . LYS A 1 98 ? -15.218 2.791 -0.116 1.00 95.06 98 LYS A O 1
ATOM 797 N N . ASP A 1 99 ? -14.270 2.395 -2.112 1.00 95.94 99 ASP A N 1
ATOM 798 C CA . ASP A 1 99 ? -15.276 1.440 -2.585 1.00 95.94 99 ASP A CA 1
ATOM 799 C C . ASP A 1 99 ? -15.385 0.239 -1.633 1.00 95.94 99 ASP A C 1
ATOM 801 O O . ASP A 1 99 ? -16.487 -0.173 -1.275 1.00 95.94 99 ASP A O 1
ATOM 805 N N . VAL A 1 100 ? -14.246 -0.286 -1.160 1.00 95.25 100 VAL A N 1
ATOM 806 C CA . VAL 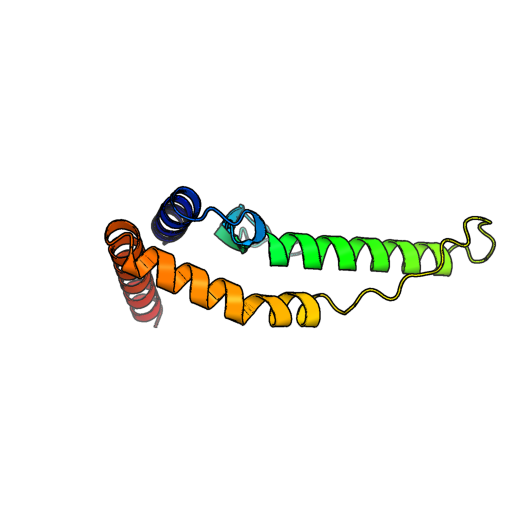A 1 100 ? -14.222 -1.357 -0.154 1.00 95.25 100 VAL A CA 1
ATOM 807 C C . VAL A 1 100 ? -14.824 -0.870 1.164 1.00 95.25 100 VAL A C 1
ATOM 809 O O . VAL A 1 100 ? -15.628 -1.581 1.748 1.00 95.25 100 VAL A O 1
ATOM 812 N N . ALA A 1 101 ? -14.511 0.343 1.624 1.00 94.00 101 ALA A N 1
ATOM 813 C CA . ALA A 1 101 ? -15.072 0.878 2.869 1.00 94.00 101 ALA A CA 1
ATOM 814 C C . ALA A 1 101 ? -16.591 1.117 2.805 1.00 94.00 101 ALA A C 1
ATOM 816 O O . ALA A 1 101 ? -17.274 0.966 3.815 1.00 94.00 101 ALA A O 1
ATOM 817 N N . GLU A 1 102 ? -17.122 1.479 1.635 1.00 94.69 102 GLU A N 1
ATOM 818 C CA . GLU A 1 102 ? -18.564 1.651 1.416 1.00 94.69 102 GLU A CA 1
ATOM 819 C C . GLU A 1 102 ? -19.307 0.309 1.358 1.00 94.69 102 GLU A C 1
ATOM 821 O O . GLU A 1 102 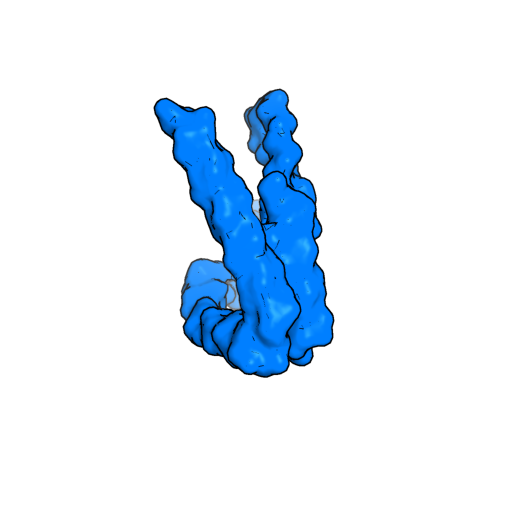? -20.444 0.216 1.819 1.00 94.69 102 GLU A O 1
ATOM 826 N N . GLN A 1 103 ? -18.671 -0.730 0.811 1.00 95.31 103 GLN A N 1
ATOM 827 C CA . GLN A 1 103 ? -19.266 -2.064 0.659 1.00 95.31 103 GLN A CA 1
ATOM 828 C C . GLN A 1 103 ? -19.088 -2.950 1.900 1.00 95.31 103 GLN A C 1
ATOM 830 O O . GLN A 1 103 ? -19.920 -3.822 2.147 1.00 95.31 103 GLN A O 1
ATOM 835 N N . HIS A 1 104 ? -18.036 -2.708 2.685 1.00 94.81 104 HIS A N 1
ATOM 836 C CA . HIS A 1 104 ? -17.608 -3.538 3.810 1.00 94.81 104 HIS A CA 1
ATOM 837 C C . HIS A 1 104 ? -17.437 -2.687 5.079 1.00 94.81 104 HIS A C 1
ATOM 839 O O . HIS A 1 104 ? -16.342 -2.174 5.350 1.00 94.81 104 HIS A O 1
ATOM 845 N N . PRO A 1 105 ? -18.501 -2.522 5.889 1.00 93.44 105 PRO A N 1
ATOM 846 C CA . PRO A 1 105 ? -18.456 -1.755 7.135 1.00 93.44 105 PRO A CA 1
ATOM 847 C C . PRO A 1 105 ? -17.369 -2.218 8.115 1.00 93.44 105 PRO A C 1
ATOM 849 O O . PRO A 1 105 ? -16.836 -1.413 8.877 1.00 93.44 105 PRO A O 1
ATOM 852 N N . GLU A 1 106 ? -17.015 -3.501 8.091 1.00 92.88 106 GLU A N 1
ATOM 853 C CA . GLU A 1 106 ? -15.929 -4.102 8.863 1.00 92.88 106 GLU A CA 1
ATOM 854 C C . GLU A 1 106 ? -14.567 -3.466 8.556 1.00 92.88 106 GLU A C 1
ATOM 856 O O . GLU A 1 106 ? -13.785 -3.201 9.472 1.00 92.88 106 GLU A O 1
ATOM 861 N N . PHE A 1 107 ? -14.302 -3.141 7.288 1.00 92.69 107 PHE A N 1
ATOM 862 C CA . PHE A 1 107 ? -13.077 -2.460 6.890 1.00 92.69 107 PHE A CA 1
ATOM 863 C C . PHE A 1 107 ? -13.066 -1.015 7.393 1.00 92.69 107 PHE A C 1
ATOM 865 O O . PHE A 1 107 ? -12.079 -0.556 7.973 1.00 92.69 107 PHE A O 1
ATOM 872 N N . LEU A 1 108 ? -14.194 -0.314 7.247 1.00 91.75 108 LEU A N 1
ATOM 873 C CA . LEU A 1 108 ? -14.345 1.050 7.744 1.00 91.75 108 LEU A CA 1
ATOM 874 C C . LEU A 1 108 ? -14.111 1.127 9.262 1.00 91.75 108 LEU A C 1
ATOM 876 O O . LEU A 1 108 ? -13.370 1.991 9.733 1.00 91.75 108 LEU A O 1
ATOM 880 N N . GLN A 1 109 ? -14.686 0.198 10.030 1.00 92.62 109 GLN A N 1
ATOM 881 C CA . GLN A 1 109 ? -14.485 0.122 11.481 1.00 92.62 109 GLN A CA 1
ATOM 882 C C . GLN A 1 109 ? -13.021 -0.140 11.853 1.00 92.62 109 GLN A C 1
ATOM 884 O O . GLN A 1 109 ? -12.503 0.482 12.784 1.00 92.62 109 GLN A O 1
ATOM 889 N N . ALA A 1 110 ? -12.336 -1.023 11.122 1.00 91.62 110 ALA A N 1
ATOM 890 C CA . ALA A 1 110 ? -10.927 -1.318 11.365 1.00 91.62 110 ALA A CA 1
ATOM 891 C C . ALA A 1 110 ? -10.031 -0.086 11.140 1.00 91.62 110 ALA A C 1
ATOM 893 O O . ALA A 1 110 ? -9.177 0.213 11.977 1.00 91.62 110 ALA A O 1
ATOM 894 N N . ILE A 1 111 ? -10.277 0.679 10.070 1.00 89.88 111 ILE A N 1
ATOM 895 C CA . ILE A 1 111 ? -9.550 1.923 9.773 1.00 89.88 111 ILE A CA 1
ATOM 896 C C . ILE A 1 111 ? -9.816 3.007 10.822 1.00 89.88 111 ILE A C 1
ATOM 898 O O . ILE A 1 111 ? -8.879 3.693 11.240 1.00 89.88 111 ILE A O 1
ATOM 902 N N . ILE A 1 112 ? -11.060 3.155 11.286 1.00 91.19 112 ILE A N 1
ATOM 903 C CA . ILE A 1 112 ? -11.394 4.099 12.364 1.00 91.19 112 ILE A CA 1
ATOM 904 C C . ILE A 1 112 ? -10.613 3.737 13.629 1.00 91.19 112 ILE A C 1
ATOM 906 O O . ILE A 1 112 ? -9.907 4.583 14.176 1.00 91.19 112 ILE A O 1
ATOM 910 N N . ARG A 1 113 ? -10.654 2.465 14.047 1.00 90.25 113 ARG A N 1
ATOM 911 C CA . ARG A 1 113 ? -9.933 1.986 15.234 1.00 90.25 113 ARG A CA 1
ATOM 912 C C . ARG A 1 113 ? -8.426 2.214 15.125 1.00 90.25 113 ARG A C 1
ATOM 914 O O . ARG A 1 113 ? -7.795 2.632 16.094 1.00 90.25 113 ARG A O 1
ATOM 921 N N . PHE A 1 114 ? -7.842 1.930 13.963 1.00 89.00 114 PHE A N 1
ATOM 922 C CA . PHE A 1 114 ? -6.431 2.204 13.710 1.00 89.00 114 PHE A CA 1
ATOM 923 C C . PHE A 1 114 ? -6.118 3.700 13.850 1.00 89.00 114 PHE A C 1
ATOM 925 O O . PHE A 1 114 ? -5.180 4.066 14.561 1.00 89.00 114 PHE A O 1
ATOM 932 N N . THR A 1 115 ? -6.937 4.561 13.244 1.00 88.25 115 THR A N 1
ATOM 933 C CA . THR A 1 115 ? -6.757 6.018 13.291 1.00 88.25 115 THR A CA 1
ATOM 934 C C . THR A 1 115 ? -6.851 6.551 14.721 1.00 88.25 115 THR A C 1
ATOM 936 O O . THR A 1 115 ? -5.986 7.310 15.148 1.00 88.25 115 THR A O 1
ATOM 939 N N . GLU A 1 116 ? -7.831 6.095 15.504 1.00 90.19 116 GLU A N 1
ATOM 940 C CA . GLU A 1 116 ? -7.971 6.463 16.919 1.00 90.19 116 GLU A CA 1
ATOM 941 C C . GLU A 1 116 ? -6.744 6.068 17.751 1.00 90.19 116 GLU A C 1
ATOM 943 O O . GLU A 1 116 ? -6.269 6.848 18.579 1.00 90.19 116 GLU A O 1
ATOM 948 N N . LEU A 1 117 ? -6.214 4.859 17.538 1.00 86.69 117 LEU A N 1
ATOM 949 C CA . LEU A 1 117 ? -5.008 4.390 18.223 1.00 86.69 117 LEU A CA 1
ATOM 950 C C . LEU A 1 117 ? -3.779 5.211 17.833 1.00 86.69 117 LEU A C 1
ATOM 952 O O . LEU A 1 117 ? -2.943 5.494 18.692 1.00 86.69 117 LEU A O 1
ATOM 956 N N . LYS A 1 118 ? -3.676 5.598 16.559 1.00 86.25 118 LYS A N 1
ATOM 957 C CA . LYS A 1 118 ? -2.596 6.447 16.059 1.00 86.25 118 LYS A CA 1
ATOM 958 C C . LYS A 1 118 ? -2.639 7.831 16.704 1.00 86.25 118 LYS A C 1
ATOM 960 O O . LYS A 1 118 ? -1.643 8.241 17.289 1.00 86.25 118 LYS A O 1
ATOM 965 N N . THR A 1 119 ? -3.794 8.499 16.693 1.00 88.06 119 THR A N 1
ATOM 966 C CA . THR A 1 119 ? -3.960 9.825 17.311 1.00 88.06 119 THR A CA 1
ATOM 967 C C . THR A 1 119 ? -3.631 9.802 18.802 1.00 88.06 119 THR A C 1
ATOM 969 O O . THR A 1 119 ? -2.868 10.638 19.271 1.00 88.06 119 THR A O 1
ATOM 972 N N . ARG A 1 120 ? -4.117 8.799 19.550 1.00 85.38 120 ARG A N 1
ATOM 973 C CA . ARG A 1 120 ? -3.797 8.667 20.984 1.00 85.38 120 ARG A CA 1
ATOM 974 C C . ARG A 1 120 ? -2.302 8.512 21.249 1.00 85.38 120 ARG A C 1
ATOM 976 O O . ARG A 1 120 ? -1.817 9.001 22.261 1.00 85.38 120 ARG A O 1
ATOM 983 N N . TYR A 1 121 ? -1.586 7.804 20.379 1.00 83.12 121 TYR A N 1
ATOM 984 C CA . TYR A 1 121 ? -0.143 7.641 20.513 1.00 83.12 121 TYR A CA 1
ATOM 985 C C . TYR A 1 121 ? 0.602 8.939 20.183 1.00 83.12 121 TYR A C 1
ATOM 987 O O . TYR A 1 121 ? 1.482 9.336 20.937 1.00 83.12 121 TYR A O 1
ATOM 995 N N . GLU A 1 122 ? 0.225 9.626 19.102 1.00 84.88 122 GLU A N 1
ATOM 996 C CA . GLU A 1 122 ? 0.810 10.919 18.719 1.00 84.88 122 GLU A CA 1
ATOM 997 C C . GLU A 1 122 ? 0.614 11.987 19.805 1.00 84.88 122 GLU A C 1
ATOM 999 O O . GLU A 1 122 ? 1.533 12.755 20.082 1.00 84.88 122 GLU A O 1
ATOM 1004 N N . ASP A 1 123 ? -0.550 12.004 20.458 1.00 86.44 123 ASP A N 1
ATOM 1005 C CA . ASP A 1 123 ? -0.834 12.914 21.570 1.00 86.44 123 ASP A CA 1
ATOM 1006 C C . ASP A 1 123 ? -0.093 12.534 22.862 1.00 86.44 123 ASP A C 1
ATOM 1008 O O . ASP A 1 123 ? 0.215 13.413 23.658 1.00 86.44 123 ASP A O 1
ATOM 1012 N N . ALA A 1 124 ? 0.213 11.251 23.079 1.00 78.75 124 ALA A N 1
ATOM 1013 C CA . ALA A 1 124 ? 0.954 10.781 24.255 1.00 78.75 124 ALA A CA 1
ATOM 1014 C C . ALA A 1 124 ? 2.479 10.959 24.141 1.00 78.75 124 ALA A C 1
ATOM 1016 O O . ALA A 1 124 ? 3.179 10.893 25.150 1.00 78.75 124 ALA A O 1
ATOM 1017 N N . VAL A 1 125 ? 2.994 11.126 22.919 1.00 74.94 125 VAL A N 1
ATOM 1018 C CA . VAL A 1 125 ? 4.422 11.356 22.633 1.00 74.94 125 VAL A CA 1
ATOM 1019 C C . VAL A 1 125 ? 4.758 12.857 22.557 1.00 74.94 125 VAL A C 1
ATOM 1021 O O . VAL A 1 125 ? 5.936 13.218 22.567 1.00 74.94 125 VAL A O 1
ATOM 1024 N N . LYS A 1 126 ? 3.745 13.731 22.510 1.00 54.62 126 LYS A N 1
ATOM 1025 C CA . LYS A 1 126 ? 3.892 15.186 22.678 1.00 54.62 126 LYS A CA 1
ATOM 1026 C C . LYS A 1 126 ? 4.112 15.577 24.135 1.00 54.62 126 LYS A C 1
ATOM 1028 O O . LYS A 1 126 ? 4.892 16.533 24.339 1.00 54.62 126 LYS A O 1
#

pLDDT: mean 83.68, std 12.41, range [54.62, 96.56]

Radius of gyration: 19.1 Å; Cα contacts (8 Å, |Δi|>4): 103; chains: 1; bounding box: 52×25×50 Å

Secondary structure (DSSP, 8-state):
-HHHHHHHHHHHHHH---GGG-EEEEEEPPTT------EEEEEEHHHHHHHHHHHHHHHHHHHHHH-TT-S----------HHHHHHHHHHHHHHHHHHHHHH-HHHHHHHHHHHHHHHHHHHHH-